Protein AF-A0A1B6IE59-F1 (afdb_monomer_lite)

Structure (mmCIF, N/CA/C/O backbone):
data_AF-A0A1B6IE59-F1
#
_entry.id   AF-A0A1B6IE59-F1
#
loop_
_atom_site.group_PDB
_atom_site.id
_atom_site.type_symbol
_atom_site.label_atom_id
_atom_site.label_alt_id
_atom_site.label_comp_id
_atom_site.label_asym_id
_atom_site.label_entity_id
_atom_site.label_seq_id
_atom_site.pdbx_PDB_ins_code
_atom_site.Cartn_x
_atom_site.Cartn_y
_atom_site.Cartn_z
_atom_site.occupancy
_atom_site.B_iso_or_equiv
_atom_site.auth_seq_id
_atom_site.auth_comp_id
_atom_site.auth_asym_id
_atom_site.auth_atom_id
_atom_site.pdbx_PDB_model_num
ATOM 1 N N . PRO A 1 1 ? 12.979 -68.425 -56.981 1.00 43.69 1 PRO A N 1
ATOM 2 C CA . PRO A 1 1 ? 13.658 -67.515 -56.029 1.00 43.69 1 PRO A CA 1
ATOM 3 C C . PRO A 1 1 ? 12.813 -67.289 -54.762 1.00 43.69 1 PRO A C 1
ATOM 5 O O . PRO A 1 1 ? 11.775 -66.643 -54.825 1.00 43.69 1 PRO A O 1
ATOM 8 N N . VAL A 1 2 ? 13.242 -67.865 -53.634 1.00 42.06 2 VAL A N 1
ATOM 9 C CA . VAL A 1 2 ? 12.581 -67.755 -52.320 1.00 42.06 2 VAL A CA 1
ATOM 10 C C . VAL A 1 2 ? 13.431 -66.819 -51.454 1.00 42.06 2 VAL A C 1
ATOM 12 O O . VAL A 1 2 ? 14.601 -67.112 -51.214 1.00 42.06 2 VAL A O 1
ATOM 15 N N . ARG A 1 3 ? 12.894 -65.658 -51.052 1.00 53.06 3 ARG A N 1
ATOM 16 C CA . ARG A 1 3 ? 13.585 -64.688 -50.182 1.00 53.06 3 ARG A CA 1
ATOM 17 C C . ARG A 1 3 ? 13.180 -64.923 -48.721 1.00 53.06 3 ARG A C 1
ATOM 19 O O . ARG A 1 3 ? 12.039 -64.702 -48.343 1.00 53.06 3 ARG A O 1
ATOM 26 N N . MET A 1 4 ? 14.172 -65.429 -47.992 1.00 48.69 4 MET A N 1
ATOM 27 C CA . MET A 1 4 ? 14.421 -65.518 -46.547 1.00 48.69 4 MET A CA 1
ATOM 28 C C . MET A 1 4 ? 13.509 -64.737 -45.584 1.00 48.69 4 MET A C 1
ATOM 30 O O . MET A 1 4 ? 13.290 -63.539 -45.733 1.00 48.69 4 MET A O 1
ATOM 34 N N . TYR A 1 5 ? 13.120 -65.434 -44.514 1.00 51.91 5 TYR A N 1
ATOM 35 C CA . TYR A 1 5 ? 12.669 -64.886 -43.236 1.00 51.91 5 TYR A CA 1
ATOM 36 C C . TYR A 1 5 ? 13.804 -64.111 -42.554 1.00 51.91 5 TYR A C 1
ATOM 38 O O . TYR A 1 5 ? 14.843 -64.707 -42.290 1.00 51.91 5 TYR A O 1
ATOM 46 N N . GLN A 1 6 ? 13.597 -62.841 -42.201 1.00 49.81 6 GLN A N 1
ATOM 47 C CA . GLN A 1 6 ? 14.270 -62.203 -41.063 1.00 49.81 6 GLN A CA 1
ATOM 48 C C . GLN A 1 6 ? 13.597 -60.858 -40.765 1.00 49.81 6 GLN A C 1
ATOM 50 O O . GLN A 1 6 ? 13.710 -59.943 -41.563 1.00 49.81 6 GLN A O 1
ATOM 55 N N . GLN A 1 7 ? 12.942 -60.720 -39.617 1.00 44.75 7 GLN A N 1
ATOM 56 C CA . GLN A 1 7 ? 13.266 -59.634 -38.688 1.00 44.75 7 GLN A CA 1
ATOM 57 C C . GLN A 1 7 ? 12.573 -59.962 -37.364 1.00 44.75 7 GLN A C 1
ATOM 59 O O . GLN A 1 7 ? 11.360 -59.829 -37.218 1.00 44.75 7 GLN A O 1
ATOM 64 N N . GLY A 1 8 ? 13.355 -60.491 -36.426 1.00 45.16 8 GLY A N 1
ATOM 65 C CA . GLY A 1 8 ? 12.930 -60.596 -35.042 1.00 45.16 8 GLY A CA 1
ATOM 66 C C . GLY A 1 8 ? 12.728 -59.201 -34.458 1.00 45.16 8 GLY A C 1
ATOM 67 O O . GLY A 1 8 ? 13.447 -58.266 -34.810 1.00 45.16 8 GLY A O 1
ATOM 68 N N . ASN A 1 9 ? 11.739 -59.104 -33.574 1.00 54.34 9 ASN A N 1
ATOM 69 C CA . ASN A 1 9 ? 11.538 -58.013 -32.631 1.00 54.34 9 ASN A CA 1
ATOM 70 C C . ASN A 1 9 ? 12.872 -57.459 -32.105 1.00 54.34 9 ASN A C 1
ATOM 72 O O . ASN A 1 9 ? 13.606 -58.170 -31.421 1.00 54.34 9 ASN A O 1
ATOM 76 N N . ALA A 1 10 ? 13.117 -56.174 -32.330 1.00 57.97 10 ALA A N 1
ATOM 77 C CA . ALA A 1 10 ? 14.026 -55.379 -31.519 1.00 57.97 10 ALA A CA 1
ATOM 78 C C . ALA A 1 10 ? 13.234 -54.158 -31.048 1.00 57.97 10 ALA A C 1
ATOM 80 O O . ALA A 1 10 ? 13.224 -53.118 -31.695 1.00 57.97 10 ALA A O 1
ATOM 81 N N . VAL A 1 11 ? 12.470 -54.337 -29.968 1.00 60.94 11 VAL A N 1
ATOM 82 C CA . VAL A 1 11 ? 11.916 -53.206 -29.222 1.00 60.94 11 VAL A CA 1
ATOM 83 C C . VAL A 1 11 ? 13.048 -52.747 -28.316 1.00 60.94 11 VAL A C 1
ATOM 85 O O . VAL A 1 11 ? 13.480 -53.503 -27.445 1.00 60.94 11 VAL A O 1
ATOM 88 N N . GLU A 1 12 ? 13.594 -51.568 -28.589 1.00 66.31 12 GLU A N 1
ATOM 89 C CA . GLU A 1 12 ? 14.635 -50.975 -27.753 1.00 66.31 12 GLU A CA 1
ATOM 90 C C . GLU A 1 12 ? 14.091 -50.786 -26.325 1.00 66.31 12 GLU A C 1
ATOM 92 O O . GLU A 1 12 ? 12.927 -50.403 -26.162 1.00 66.31 12 GLU A O 1
ATOM 97 N N . PRO A 1 13 ? 14.873 -51.096 -25.272 1.00 70.12 13 PRO A N 1
ATOM 98 C CA . PRO A 1 13 ? 14.429 -50.853 -23.907 1.00 70.12 13 PRO A CA 1
ATOM 99 C C . PRO A 1 13 ? 14.210 -49.346 -23.732 1.00 70.12 13 PRO A C 1
ATOM 101 O O . PRO A 1 13 ? 15.129 -48.571 -23.988 1.00 70.12 13 PRO A O 1
ATOM 104 N N . MET A 1 14 ? 13.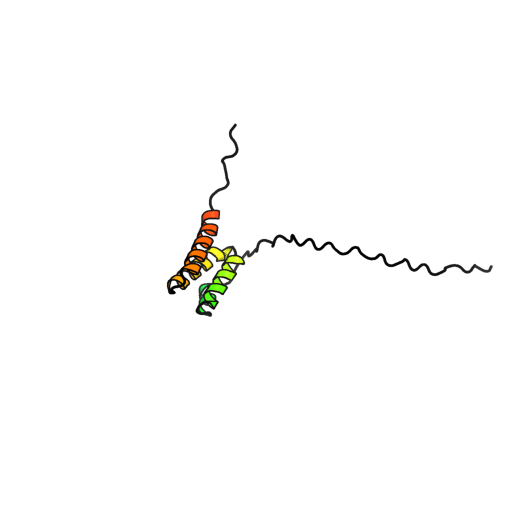007 -48.932 -23.306 1.00 74.50 14 MET A N 1
ATOM 105 C CA . MET A 1 14 ? 12.752 -47.538 -22.922 1.00 74.50 14 MET A CA 1
ATOM 106 C C . MET A 1 14 ? 13.841 -47.108 -21.941 1.00 74.50 14 MET A C 1
ATOM 108 O O . MET A 1 14 ? 13.973 -47.691 -20.861 1.00 74.50 14 MET A O 1
ATOM 112 N N . GLN A 1 15 ? 14.639 -46.122 -22.335 1.00 67.06 15 GLN A N 1
ATOM 113 C CA . GLN A 1 15 ? 15.593 -45.501 -21.434 1.00 67.06 15 GLN A CA 1
ATOM 114 C C . GLN A 1 15 ? 14.784 -44.822 -20.326 1.00 67.06 15 GLN A C 1
ATOM 116 O O . GLN A 1 15 ? 13.860 -44.064 -20.602 1.00 67.06 15 GLN A O 1
ATOM 121 N N . VAL A 1 16 ? 15.078 -45.162 -19.072 1.00 72.56 16 VAL A N 1
ATOM 122 C CA . VAL A 1 16 ? 14.535 -44.444 -17.917 1.00 72.56 16 VAL A CA 1
ATOM 123 C C . VAL A 1 16 ? 15.151 -43.052 -17.963 1.00 72.56 16 VAL A C 1
ATOM 125 O O . VAL A 1 16 ? 16.357 -42.924 -17.746 1.00 72.56 16 VAL A O 1
ATOM 128 N N . ASP A 1 17 ? 14.354 -42.039 -18.302 1.00 72.31 17 ASP A N 1
ATOM 129 C CA . ASP A 1 17 ? 14.793 -40.648 -18.238 1.00 72.31 17 ASP A CA 1
ATOM 130 C C . ASP A 1 17 ? 15.294 -40.362 -16.818 1.00 72.31 17 ASP A C 1
ATOM 132 O O . ASP A 1 17 ? 14.645 -40.717 -15.827 1.00 72.31 17 ASP A O 1
ATOM 136 N N . ALA A 1 18 ? 16.491 -39.777 -16.715 1.00 70.50 18 ALA A N 1
ATOM 137 C CA . ALA A 1 18 ? 17.017 -39.322 -15.437 1.00 70.50 18 ALA A CA 1
ATOM 138 C C . ALA A 1 18 ? 15.991 -38.361 -14.814 1.00 70.50 18 ALA A C 1
ATOM 140 O O . ALA A 1 18 ? 15.425 -37.543 -15.549 1.00 70.50 18 ALA A O 1
ATOM 141 N N . PRO A 1 19 ? 15.714 -38.449 -13.499 1.00 64.38 19 PRO A N 1
ATOM 142 C CA . PRO A 1 19 ? 14.851 -37.471 -12.861 1.00 64.38 19 PRO A CA 1
ATOM 143 C C . PRO A 1 19 ? 15.435 -36.090 -13.145 1.00 64.38 19 PRO A C 1
ATOM 145 O O . PRO A 1 19 ? 16.631 -35.874 -12.945 1.00 64.38 19 PRO A O 1
ATOM 148 N N . LEU A 1 20 ? 14.600 -35.195 -13.677 1.00 64.62 20 LEU A N 1
ATOM 149 C CA . LEU A 1 20 ? 14.944 -33.787 -13.794 1.00 64.62 20 LEU A CA 1
ATOM 150 C C . LEU A 1 20 ? 15.358 -33.348 -12.391 1.00 64.62 20 LEU A C 1
ATOM 152 O O . LEU A 1 20 ? 14.569 -33.449 -11.453 1.00 64.62 20 LEU A O 1
ATOM 156 N N . GLU A 1 21 ? 16.623 -32.975 -12.222 1.00 65.38 21 GLU A N 1
ATOM 157 C CA . GLU A 1 21 ? 17.055 -32.318 -10.999 1.00 65.38 21 GLU A CA 1
ATOM 158 C C . GLU A 1 21 ? 16.314 -30.980 -10.974 1.00 65.38 21 GLU A C 1
ATOM 160 O O . GLU A 1 21 ? 16.701 -30.037 -11.666 1.00 65.38 21 GLU A O 1
ATOM 165 N N . ASP A 1 22 ? 15.190 -30.933 -10.255 1.00 59.59 22 ASP A N 1
ATOM 166 C CA . ASP A 1 22 ? 14.458 -29.703 -9.980 1.00 59.59 22 ASP A CA 1
ATOM 167 C C . ASP A 1 22 ? 15.399 -28.800 -9.172 1.00 59.59 22 ASP A C 1
ATOM 169 O O . ASP A 1 22 ? 15.547 -28.919 -7.955 1.00 59.59 22 ASP A O 1
ATOM 173 N N . ASN A 1 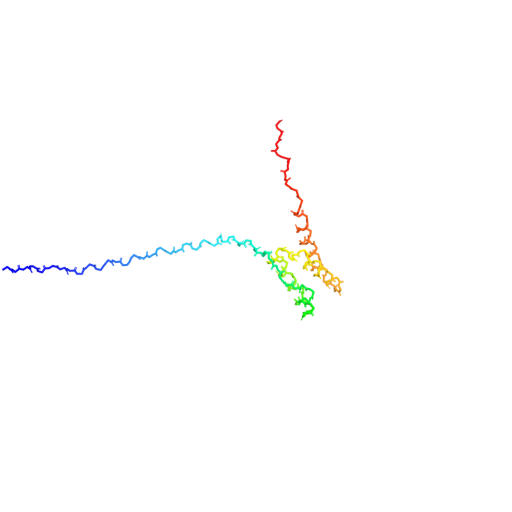23 ? 16.131 -27.942 -9.881 1.00 64.62 23 ASN A N 1
ATOM 174 C CA . ASN A 1 23 ? 16.955 -26.907 -9.285 1.00 64.62 23 ASN A CA 1
ATOM 175 C C . ASN A 1 23 ? 16.019 -25.890 -8.618 1.00 64.62 23 ASN A C 1
ATOM 177 O O . ASN A 1 23 ? 15.514 -24.980 -9.272 1.00 64.62 23 ASN A O 1
ATOM 181 N N . ASP A 1 24 ? 15.810 -26.043 -7.311 1.00 63.03 24 ASP A N 1
ATOM 182 C CA . ASP A 1 24 ? 14.967 -25.187 -6.456 1.00 63.03 24 ASP A CA 1
ATOM 183 C C . ASP A 1 24 ? 15.473 -23.724 -6.353 1.00 63.03 24 ASP A C 1
ATOM 185 O O . ASP A 1 24 ? 14.906 -22.892 -5.650 1.00 63.03 24 ASP A O 1
ATOM 189 N N . ASN A 1 25 ? 16.557 -23.372 -7.056 1.00 64.44 25 ASN A N 1
ATOM 190 C CA . ASN A 1 25 ? 17.129 -22.027 -7.096 1.00 64.44 25 ASN A CA 1
ATOM 191 C C . ASN A 1 25 ? 16.522 -21.172 -8.225 1.00 64.44 25 ASN A C 1
ATOM 193 O O . ASN A 1 25 ? 17.250 -20.587 -9.029 1.00 64.44 25 ASN A O 1
ATOM 197 N N . THR A 1 26 ? 15.191 -21.137 -8.322 1.00 64.81 26 THR A N 1
ATOM 198 C CA . THR A 1 26 ? 14.506 -20.229 -9.254 1.00 64.81 26 THR A CA 1
ATOM 199 C C . THR A 1 26 ? 14.480 -18.840 -8.620 1.00 64.81 26 THR A C 1
ATOM 201 O O . THR A 1 26 ? 13.660 -18.566 -7.748 1.00 64.81 26 THR A O 1
ATOM 204 N N . GLU A 1 27 ? 15.418 -17.973 -9.003 1.00 69.06 27 GLU A N 1
ATOM 205 C CA . GLU A 1 27 ? 15.344 -16.549 -8.665 1.00 69.06 27 GLU A CA 1
ATOM 206 C C . GLU A 1 27 ? 14.042 -15.990 -9.267 1.00 69.06 27 GLU A C 1
ATOM 208 O O . GLU A 1 27 ? 13.823 -16.117 -10.470 1.00 69.06 27 GLU A O 1
ATOM 213 N N . GLU A 1 28 ? 13.137 -15.448 -8.439 1.00 70.88 28 GLU A N 1
ATOM 214 C CA . GLU A 1 28 ? 11.867 -14.903 -8.936 1.00 70.88 28 GLU A CA 1
ATOM 215 C C . GLU A 1 28 ? 12.141 -13.756 -9.918 1.00 70.88 28 GLU A C 1
ATOM 217 O O . GLU A 1 28 ? 12.800 -12.770 -9.570 1.00 70.88 28 GLU A O 1
ATOM 222 N N . ASP A 1 29 ? 11.630 -13.884 -11.146 1.00 75.31 29 ASP A N 1
ATOM 22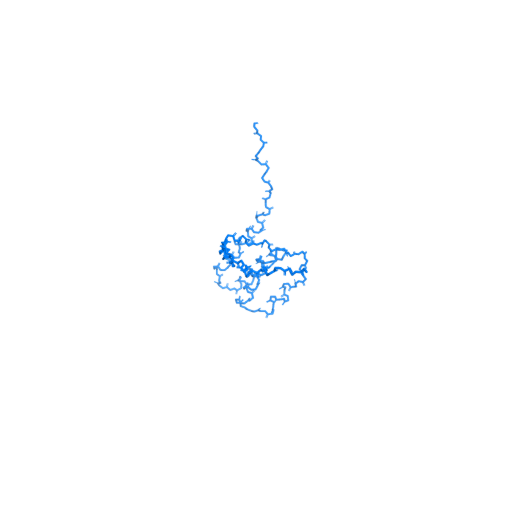3 C CA . ASP A 1 29 ? 11.808 -12.873 -12.184 1.00 75.31 29 ASP A CA 1
ATOM 224 C C . ASP A 1 29 ? 11.273 -11.503 -11.722 1.00 75.31 29 ASP A C 1
ATOM 226 O O . ASP A 1 29 ? 10.188 -11.409 -11.131 1.00 75.31 29 ASP A O 1
ATOM 230 N N . PRO A 1 30 ? 11.986 -10.401 -12.014 1.00 81.00 30 PRO A N 1
ATOM 231 C CA . PRO A 1 30 ? 11.521 -9.071 -11.661 1.00 81.00 30 PRO A CA 1
ATOM 232 C C . PRO A 1 30 ? 10.201 -8.743 -12.373 1.00 81.00 30 PRO A C 1
ATOM 234 O O . PRO A 1 30 ? 10.090 -8.831 -13.596 1.00 81.00 30 PRO A O 1
ATOM 237 N N . TYR A 1 31 ? 9.201 -8.293 -11.608 1.00 84.31 31 TYR A N 1
ATOM 238 C CA . TYR A 1 31 ? 7.914 -7.863 -12.157 1.00 84.31 31 TYR A CA 1
ATOM 239 C C . TYR A 1 31 ? 8.086 -6.679 -13.118 1.00 84.31 31 TYR A C 1
ATOM 241 O O . TYR A 1 31 ? 8.450 -5.578 -12.701 1.00 84.31 31 TYR A O 1
ATOM 249 N N . LEU A 1 32 ? 7.766 -6.883 -14.397 1.00 86.69 32 LEU A N 1
ATOM 250 C CA . LEU A 1 32 ? 7.734 -5.830 -15.410 1.00 86.69 32 LEU A CA 1
ATOM 251 C C . LEU A 1 32 ? 6.290 -5.376 -15.657 1.00 86.69 32 LEU A C 1
ATOM 253 O O . LEU A 1 32 ? 5.444 -6.158 -16.085 1.00 86.69 32 LEU A O 1
ATOM 257 N N . VAL A 1 33 ? 6.015 -4.091 -15.422 1.00 87.75 33 VAL A N 1
ATOM 258 C CA . VAL A 1 33 ? 4.725 -3.455 -15.730 1.00 87.75 33 VAL A CA 1
ATOM 259 C C . VAL A 1 33 ? 5.000 -2.153 -16.479 1.00 87.75 33 VAL A C 1
ATOM 261 O O . VAL A 1 33 ? 5.455 -1.188 -15.874 1.00 87.75 33 VAL A O 1
ATOM 264 N N . GLU A 1 34 ? 4.751 -2.114 -17.790 1.00 78.75 34 GLU A N 1
ATOM 265 C CA . GLU A 1 34 ? 5.114 -0.955 -18.627 1.00 78.75 34 GLU A CA 1
ATOM 266 C C . GLU A 1 34 ? 4.070 0.172 -18.612 1.00 78.75 34 GLU A C 1
ATOM 268 O O . GLU A 1 34 ? 4.441 1.336 -18.712 1.00 78.75 34 GLU A O 1
ATOM 273 N N . ASN A 1 35 ? 2.774 -0.137 -18.469 1.00 80.50 35 ASN A N 1
ATOM 274 C CA . ASN A 1 35 ? 1.696 0.861 -18.542 1.00 80.50 35 ASN A CA 1
ATOM 275 C C . ASN A 1 35 ? 0.511 0.493 -17.629 1.00 80.50 35 ASN A C 1
ATOM 277 O O . ASN A 1 35 ? -0.477 -0.079 -18.099 1.00 80.50 35 ASN A O 1
ATOM 281 N N . PRO A 1 36 ? 0.579 0.780 -16.318 1.00 88.75 36 PRO A N 1
ATOM 282 C CA . PRO A 1 36 ? -0.536 0.500 -15.427 1.00 88.75 36 PRO A CA 1
ATOM 283 C C . PRO A 1 36 ? -1.700 1.467 -15.689 1.00 88.75 36 PRO A C 1
ATOM 285 O O . PRO A 1 36 ? -1.551 2.680 -15.582 1.00 88.75 36 PRO A O 1
ATOM 288 N N . THR A 1 37 ? -2.885 0.928 -15.984 1.00 93.19 37 THR A N 1
ATOM 289 C CA . THR A 1 37 ? -4.141 1.697 -16.123 1.00 93.19 37 THR A CA 1
ATOM 290 C C . THR A 1 37 ? -4.976 1.702 -14.839 1.00 93.19 37 THR A C 1
ATOM 292 O O . THR A 1 37 ? -6.138 2.106 -14.849 1.00 93.19 37 THR A O 1
ATOM 295 N N . LEU A 1 38 ? -4.424 1.165 -13.748 1.00 94.50 38 LEU A N 1
ATOM 296 C CA . LEU A 1 38 ? -5.112 1.019 -12.473 1.00 94.50 38 LEU A CA 1
ATOM 297 C C . LEU A 1 38 ? -5.174 2.365 -11.748 1.00 94.50 38 LEU A C 1
ATOM 299 O O . LEU A 1 38 ? -4.139 2.924 -11.396 1.00 94.50 38 LEU A O 1
ATOM 303 N N . ASP A 1 39 ? -6.386 2.830 -11.455 1.00 96.31 39 ASP A N 1
ATOM 304 C CA . ASP A 1 39 ? -6.607 3.944 -10.534 1.00 96.31 39 ASP A CA 1
ATOM 305 C C . ASP A 1 39 ? -6.549 3.446 -9.081 1.00 96.31 39 ASP A C 1
ATOM 307 O O . ASP A 1 39 ? -7.453 2.752 -8.597 1.00 96.31 39 ASP A O 1
ATOM 311 N N . LEU A 1 40 ? -5.458 3.785 -8.388 1.00 96.19 40 LEU A N 1
ATOM 312 C CA . LEU A 1 40 ? -5.205 3.353 -7.016 1.00 96.19 40 LEU A CA 1
ATOM 313 C C . LEU A 1 40 ? -6.244 3.887 -6.032 1.00 96.19 40 LEU A C 1
ATOM 315 O O . LEU A 1 40 ? -6.595 3.177 -5.086 1.00 96.19 40 LEU A O 1
ATOM 319 N N . GLU A 1 41 ? -6.738 5.110 -6.228 1.00 95.69 41 GLU A N 1
ATOM 320 C CA . GLU A 1 41 ? -7.672 5.740 -5.299 1.00 95.69 41 GLU A CA 1
ATOM 321 C C . GLU A 1 41 ? -9.013 5.012 -5.308 1.00 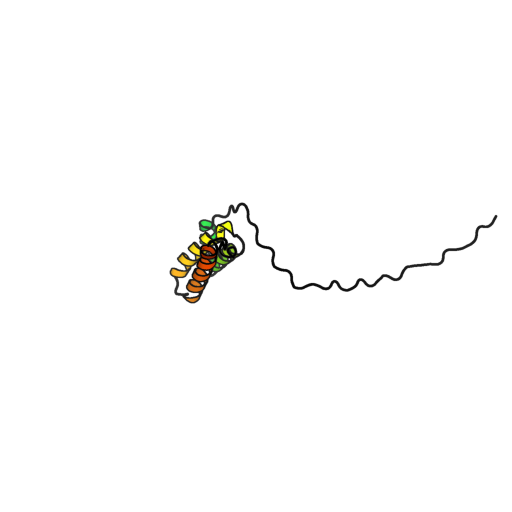95.69 41 GLU A C 1
ATOM 323 O O . GLU A 1 41 ? -9.462 4.522 -4.264 1.00 95.69 41 GLU A O 1
ATOM 328 N N . SER A 1 42 ? -9.615 4.876 -6.491 1.00 97.44 42 SER A N 1
ATOM 329 C CA . SER A 1 42 ? -10.874 4.156 -6.673 1.00 97.44 42 SER A CA 1
ATOM 330 C C . SER A 1 42 ? -10.758 2.697 -6.224 1.00 97.44 42 SER A C 1
ATOM 332 O O . SER A 1 42 ? -11.591 2.211 -5.449 1.00 97.44 42 SER A O 1
ATOM 334 N N . TYR A 1 43 ? -9.673 2.012 -6.605 1.00 97.75 43 TYR A N 1
ATOM 335 C CA . TYR A 1 43 ? -9.450 0.627 -6.199 1.00 97.75 43 TYR A CA 1
ATOM 336 C C . TYR A 1 43 ? -9.330 0.486 -4.678 1.00 97.75 43 TYR A C 1
ATOM 338 O O . TYR A 1 43 ? -10.013 -0.345 -4.079 1.00 97.75 43 TYR A O 1
ATOM 346 N N . ALA A 1 44 ? -8.516 1.314 -4.019 1.00 97.38 44 ALA A N 1
ATOM 347 C CA . ALA A 1 44 ? -8.322 1.234 -2.575 1.00 97.38 44 ALA A CA 1
ATOM 348 C C . ALA A 1 44 ? -9.593 1.593 -1.791 1.00 97.38 44 ALA A C 1
ATOM 350 O O . ALA A 1 44 ? -9.849 0.998 -0.745 1.00 97.38 44 ALA A O 1
ATOM 351 N N . ASN A 1 45 ? -10.401 2.531 -2.291 1.00 97.00 45 ASN A N 1
ATOM 352 C CA . ASN A 1 45 ? -11.659 2.939 -1.661 1.00 97.00 45 ASN A CA 1
ATOM 353 C C . ASN A 1 45 ? -12.752 1.859 -1.718 1.00 97.00 45 ASN A C 1
ATOM 355 O O . ASN A 1 45 ? -13.680 1.904 -0.912 1.00 97.00 45 ASN A O 1
ATOM 359 N N . SER A 1 46 ? -12.625 0.856 -2.593 1.00 97.88 46 SER A N 1
ATOM 360 C CA . SER A 1 46 ? -13.523 -0.309 -2.607 1.00 97.88 46 SER A CA 1
ATOM 361 C C . SER A 1 46 ? -13.289 -1.295 -1.448 1.00 97.88 46 SER A C 1
ATOM 363 O O . SER A 1 46 ? -14.103 -2.190 -1.224 1.00 97.88 46 SER A O 1
ATOM 365 N N . TYR A 1 47 ? -12.211 -1.114 -0.674 1.00 98.12 47 TYR A N 1
ATOM 366 C CA . TYR A 1 47 ? -11.861 -1.944 0.479 1.00 98.12 47 TYR A CA 1
ATOM 367 C C . TYR A 1 47 ? -11.717 -1.110 1.755 1.00 98.12 47 TYR A C 1
ATOM 369 O O . TYR A 1 47 ? -11.439 0.090 1.735 1.00 98.12 47 TYR A O 1
ATOM 377 N N . THR A 1 48 ? -11.846 -1.772 2.904 1.00 96.75 48 THR A N 1
ATOM 378 C CA . THR A 1 48 ? -11.714 -1.149 4.227 1.00 96.75 48 THR A CA 1
ATOM 379 C C . THR A 1 48 ? -10.806 -1.964 5.146 1.00 96.75 48 THR A C 1
ATOM 381 O O . THR A 1 48 ? -10.504 -3.134 4.891 1.00 96.75 48 THR A O 1
ATOM 384 N N . GLY A 1 49 ? -10.330 -1.327 6.218 1.00 96.19 49 GLY A N 1
ATOM 385 C CA . GLY A 1 49 ? -9.514 -1.958 7.251 1.00 96.19 49 GLY A CA 1
ATOM 386 C C . GLY A 1 49 ? -8.235 -2.592 6.701 1.00 96.19 49 GLY A C 1
ATOM 387 O O . GLY A 1 49 ? -7.577 -2.053 5.810 1.00 96.19 49 GLY A O 1
ATOM 388 N N . LEU A 1 50 ? -7.886 -3.765 7.235 1.00 96.06 50 LEU A N 1
ATOM 389 C CA . LEU A 1 50 ? -6.674 -4.488 6.843 1.00 96.06 50 LEU A CA 1
ATOM 390 C C . LEU A 1 50 ? -6.689 -4.932 5.376 1.00 96.06 50 LEU A C 1
ATOM 392 O O . LEU A 1 50 ? -5.633 -4.979 4.753 1.00 96.06 50 LEU A O 1
ATOM 396 N N . ALA A 1 51 ? -7.863 -5.198 4.794 1.00 97.62 51 ALA A N 1
ATOM 397 C CA . ALA A 1 51 ? -7.959 -5.599 3.393 1.00 97.62 51 ALA A CA 1
ATOM 398 C C . ALA A 1 51 ? -7.422 -4.504 2.459 1.00 97.62 51 ALA A C 1
ATOM 400 O O . ALA A 1 51 ? -6.630 -4.799 1.566 1.00 97.62 51 ALA A O 1
ATOM 401 N N . ARG A 1 52 ? -7.774 -3.235 2.711 1.00 97.94 52 ARG A N 1
ATOM 402 C CA . ARG A 1 52 ? -7.244 -2.093 1.948 1.00 97.94 52 ARG A CA 1
ATOM 403 C C . ARG A 1 52 ? -5.719 -2.015 2.035 1.00 97.94 52 ARG A C 1
ATOM 405 O O . ARG A 1 52 ? -5.058 -1.821 1.018 1.00 97.94 52 ARG A O 1
ATOM 412 N N . LEU A 1 53 ? -5.166 -2.205 3.234 1.00 97.94 53 LEU A N 1
ATOM 413 C CA . LEU A 1 53 ? -3.721 -2.165 3.475 1.00 97.94 53 LEU A CA 1
ATOM 414 C C . LEU A 1 53 ? -2.989 -3.289 2.740 1.00 97.94 53 LEU A C 1
ATOM 416 O O . LEU A 1 53 ? -2.037 -3.013 2.014 1.00 97.94 53 LEU A O 1
ATOM 420 N N . TYR A 1 54 ? -3.458 -4.533 2.858 1.00 97.62 54 TYR A N 1
ATOM 421 C CA . TYR A 1 54 ? -2.825 -5.669 2.186 1.00 97.62 54 TYR A CA 1
ATOM 422 C C . TYR A 1 54 ? -2.883 -5.560 0.665 1.00 97.62 54 TYR A C 1
ATOM 424 O O . TYR A 1 54 ? -1.921 -5.919 -0.008 1.00 97.62 54 TYR A O 1
ATOM 432 N N . ARG A 1 55 ? -3.969 -5.015 0.108 1.00 98.25 55 ARG A N 1
ATOM 433 C CA . ARG A 1 55 ? -4.066 -4.782 -1.336 1.00 98.25 55 ARG A CA 1
ATOM 434 C C . ARG A 1 55 ? -3.090 -3.712 -1.821 1.00 98.25 55 ARG A C 1
ATOM 436 O O . ARG A 1 55 ? -2.414 -3.939 -2.819 1.00 98.25 55 ARG A O 1
ATOM 443 N N . LEU A 1 56 ? -2.959 -2.594 -1.104 1.00 98.19 56 LEU A N 1
ATOM 444 C CA . LEU A 1 56 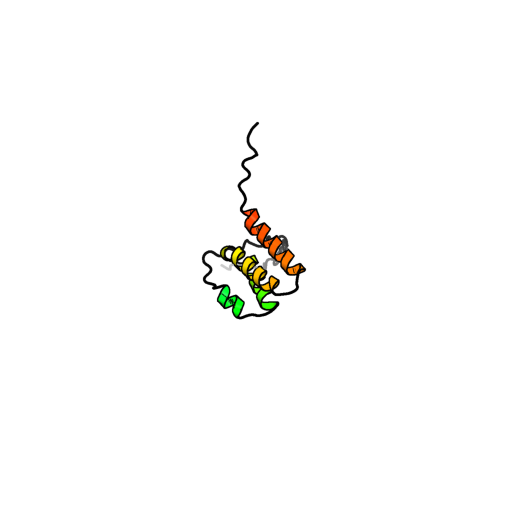? -1.963 -1.565 -1.429 1.00 98.19 56 LEU A CA 1
ATOM 445 C C . LEU A 1 56 ? -0.527 -2.098 -1.307 1.00 98.19 56 LEU A C 1
ATOM 447 O O . LEU A 1 56 ? 0.300 -1.822 -2.171 1.00 98.19 56 LEU A O 1
ATOM 451 N N . MET A 1 57 ? -0.238 -2.902 -0.278 1.00 97.62 57 MET A N 1
ATOM 452 C CA . MET A 1 57 ? 1.069 -3.551 -0.122 1.00 97.62 57 MET A CA 1
ATOM 453 C C . MET A 1 57 ? 1.373 -4.514 -1.269 1.00 97.62 57 MET A C 1
ATOM 455 O O . MET A 1 57 ? 2.469 -4.470 -1.816 1.00 97.62 57 MET A O 1
ATOM 459 N N . TYR A 1 58 ? 0.397 -5.331 -1.668 1.00 97.06 58 TYR A N 1
ATOM 460 C CA . TYR A 1 58 ? 0.555 -6.263 -2.779 1.00 97.06 58 TYR A CA 1
ATOM 461 C C . TYR A 1 58 ? 0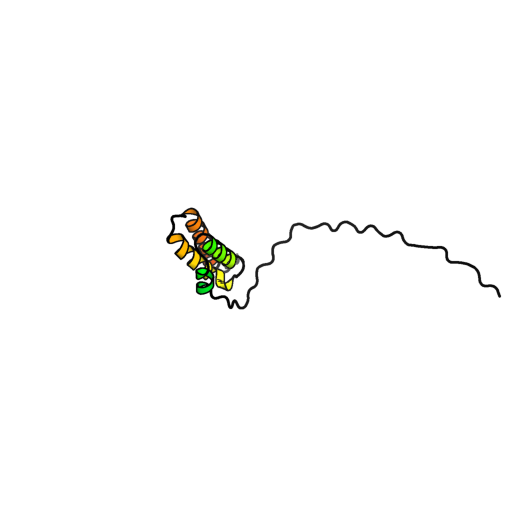.880 -5.535 -4.089 1.00 97.06 58 TYR A C 1
ATOM 463 O O . TYR A 1 58 ? 1.823 -5.906 -4.787 1.00 97.06 58 TYR A O 1
ATOM 471 N N . ILE A 1 59 ? 0.151 -4.453 -4.391 1.00 96.75 59 ILE A N 1
ATOM 472 C CA . ILE A 1 59 ? 0.425 -3.615 -5.567 1.00 96.75 59 ILE A CA 1
ATOM 473 C C . ILE A 1 59 ? 1.831 -3.018 -5.491 1.00 96.75 59 ILE A C 1
ATOM 475 O O . ILE A 1 59 ? 2.535 -2.992 -6.498 1.00 96.75 59 ILE A O 1
ATOM 479 N N . ALA A 1 60 ? 2.262 -2.574 -4.308 1.00 96.31 60 ALA A N 1
ATOM 480 C CA . ALA A 1 60 ? 3.605 -2.043 -4.134 1.00 96.31 60 ALA A CA 1
ATOM 481 C C . ALA A 1 60 ? 4.697 -3.069 -4.484 1.00 96.31 60 ALA A C 1
ATOM 483 O O . ALA A 1 60 ? 5.712 -2.698 -5.069 1.00 96.31 60 ALA A O 1
ATOM 484 N N . ASP A 1 61 ? 4.483 -4.348 -4.191 1.00 94.88 61 ASP A N 1
ATOM 485 C CA . ASP A 1 61 ? 5.448 -5.402 -4.515 1.00 94.88 61 ASP A CA 1
ATOM 486 C C . ASP A 1 61 ? 5.488 -5.737 -6.008 1.00 94.88 61 ASP A C 1
ATOM 488 O O . ASP A 1 61 ? 6.569 -5.831 -6.589 1.00 94.88 61 ASP A O 1
ATOM 492 N N . HIS A 1 62 ? 4.323 -5.810 -6.651 1.00 94.00 62 HIS A N 1
ATOM 493 C CA . HIS A 1 62 ? 4.187 -6.386 -7.994 1.00 94.00 62 HIS A CA 1
ATOM 494 C C . HIS A 1 62 ? 4.119 -5.345 -9.119 1.00 94.00 62 HIS A C 1
ATOM 496 O O . HIS A 1 62 ? 4.224 -5.695 -10.289 1.00 94.00 62 HIS A O 1
ATOM 502 N N . CYS A 1 63 ? 3.930 -4.062 -8.800 1.00 94.56 63 CYS A N 1
ATOM 503 C CA . CYS A 1 63 ? 3.785 -3.002 -9.796 1.00 94.56 63 CYS A CA 1
ATOM 504 C C . CYS A 1 63 ? 4.803 -1.880 -9.546 1.00 94.56 63 CYS A C 1
ATOM 506 O O . CYS A 1 63 ? 4.465 -0.878 -8.902 1.00 94.56 63 CYS A O 1
ATOM 508 N N . PRO A 1 64 ? 6.041 -1.999 -10.072 1.00 92.94 64 PRO A N 1
ATOM 509 C CA . PRO A 1 64 ? 7.093 -1.007 -9.851 1.00 92.94 64 PRO A CA 1
ATOM 510 C C . PRO A 1 64 ? 6.682 0.448 -10.134 1.00 92.94 64 PRO A C 1
ATOM 512 O O . PRO A 1 64 ? 6.984 1.298 -9.294 1.00 92.94 64 PRO A O 1
ATOM 515 N N . PRO A 1 65 ? 5.936 0.771 -11.217 1.00 93.62 65 PRO A N 1
ATOM 516 C CA . PRO A 1 65 ? 5.562 2.160 -11.491 1.00 93.62 65 PRO A CA 1
ATOM 517 C C . PRO A 1 65 ? 4.617 2.768 -10.445 1.00 93.62 65 PRO A C 1
ATOM 519 O O . PRO A 1 65 ? 4.672 3.965 -10.187 1.00 93.62 65 PRO A O 1
ATOM 522 N N . LEU A 1 66 ? 3.763 1.951 -9.818 1.00 96.12 66 LEU A N 1
ATOM 523 C CA . LEU A 1 66 ? 2.771 2.402 -8.831 1.00 96.12 66 LEU A CA 1
ATOM 524 C C . LEU A 1 66 ? 3.259 2.261 -7.386 1.00 96.12 66 LEU A C 1
ATOM 526 O O . LEU A 1 66 ? 2.580 2.680 -6.448 1.00 96.12 66 LEU A O 1
ATOM 530 N N . ARG A 1 67 ? 4.443 1.677 -7.181 1.00 95.75 67 ARG A N 1
ATOM 531 C CA . ARG A 1 67 ? 4.934 1.262 -5.866 1.00 95.75 67 ARG A CA 1
ATOM 532 C C . ARG A 1 67 ? 4.981 2.389 -4.848 1.00 95.75 67 ARG A C 1
ATOM 534 O O . ARG A 1 67 ? 4.470 2.252 -3.738 1.00 95.75 67 ARG A O 1
ATOM 541 N N . VAL A 1 68 ? 5.604 3.503 -5.218 1.00 96.50 68 VAL A N 1
ATOM 542 C CA . VAL A 1 68 ? 5.798 4.640 -4.308 1.00 96.50 68 VAL A CA 1
ATOM 543 C C . VAL A 1 68 ? 4.458 5.269 -3.928 1.00 96.50 68 VAL A C 1
ATOM 545 O O . VAL A 1 68 ? 4.254 5.632 -2.770 1.00 96.50 68 VAL A O 1
ATOM 548 N N . GLU A 1 69 ? 3.533 5.380 -4.878 1.00 97.12 69 GLU A N 1
ATOM 549 C CA . GLU A 1 69 ? 2.205 5.940 -4.640 1.00 97.12 69 GLU A CA 1
ATOM 550 C C . GLU A 1 69 ? 1.358 5.026 -3.746 1.00 97.12 69 GLU A C 1
ATOM 552 O O . GLU A 1 69 ? 0.819 5.481 -2.735 1.00 97.12 69 GLU A O 1
ATOM 557 N N . ALA A 1 70 ? 1.341 3.721 -4.033 1.00 98.00 70 ALA A N 1
ATOM 558 C CA . ALA A 1 70 ? 0.646 2.729 -3.218 1.00 98.00 70 ALA A CA 1
ATOM 559 C C . ALA A 1 70 ? 1.154 2.716 -1.764 1.00 98.00 70 ALA A C 1
ATOM 561 O O . ALA A 1 70 ? 0.353 2.684 -0.826 1.00 98.00 70 ALA A O 1
ATOM 562 N N . LEU A 1 71 ? 2.474 2.819 -1.556 1.00 98.12 71 LEU A N 1
ATOM 563 C CA . LEU A 1 71 ? 3.070 2.921 -0.219 1.00 98.12 71 LEU A CA 1
ATOM 564 C C . LEU A 1 71 ? 2.652 4.207 0.507 1.00 98.12 71 LEU A C 1
ATOM 566 O O . LEU A 1 71 ? 2.286 4.145 1.681 1.00 98.12 71 LEU A O 1
ATOM 570 N N . LYS A 1 72 ? 2.640 5.362 -0.171 1.00 98.00 72 LYS A N 1
ATOM 571 C CA . LYS A 1 72 ? 2.165 6.630 0.416 1.00 98.00 72 LYS A CA 1
ATOM 572 C C . LYS A 1 72 ? 0.696 6.546 0.834 1.00 98.00 72 LYS A C 1
ATOM 574 O O . LYS A 1 72 ? 0.345 6.967 1.936 1.00 98.00 72 LYS A O 1
ATOM 579 N N . MET A 1 73 ? -0.156 5.963 -0.009 1.00 98.25 73 MET A N 1
ATOM 580 C CA . MET A 1 73 ? -1.566 5.745 0.319 1.00 98.25 73 MET A CA 1
ATOM 581 C C . MET A 1 73 ? -1.743 4.802 1.515 1.00 98.25 73 MET A C 1
ATOM 583 O O . MET A 1 73 ? -2.564 5.075 2.392 1.00 98.25 73 MET A O 1
ATOM 587 N N . ALA A 1 74 ? -0.961 3.720 1.585 1.00 98.25 74 ALA A N 1
ATOM 588 C CA . ALA A 1 74 ? -1.005 2.778 2.701 1.00 98.25 74 ALA A CA 1
ATOM 589 C C . ALA A 1 74 ? -0.581 3.440 4.022 1.00 98.25 74 ALA A C 1
ATOM 591 O O . ALA A 1 74 ? -1.237 3.240 5.044 1.00 98.25 74 ALA A O 1
ATOM 592 N N . ILE A 1 75 ? 0.466 4.272 3.992 1.00 98.25 75 ILE A N 1
ATOM 593 C CA . ILE A 1 75 ? 0.935 5.047 5.149 1.00 98.25 75 ILE A CA 1
ATOM 594 C C . ILE A 1 75 ? -0.159 6.002 5.640 1.00 98.25 75 ILE A C 1
ATOM 596 O O . ILE A 1 75 ? -0.528 5.967 6.812 1.00 98.25 75 ILE A O 1
ATOM 600 N N . ASN A 1 76 ? -0.744 6.798 4.743 1.00 98.06 76 ASN A N 1
ATOM 601 C CA . ASN A 1 76 ? -1.817 7.727 5.106 1.00 98.06 76 ASN A CA 1
ATOM 602 C C . ASN A 1 76 ? -3.026 7.015 5.727 1.00 98.06 76 ASN A C 1
ATOM 604 O O . ASN A 1 76 ? -3.679 7.561 6.618 1.00 98.06 76 ASN A O 1
ATOM 608 N N . TYR A 1 77 ? -3.328 5.797 5.270 1.00 97.94 77 TYR A N 1
ATOM 609 C CA . TYR A 1 77 ? -4.428 5.009 5.813 1.00 97.94 77 TYR A CA 1
ATOM 610 C C . TYR A 1 77 ? -4.090 4.402 7.181 1.00 97.94 77 TYR A C 1
ATOM 612 O O . TYR A 1 77 ? -4.890 4.497 8.109 1.00 97.94 77 TYR A O 1
ATOM 620 N N . VAL A 1 78 ? -2.896 3.819 7.355 1.00 97.94 78 VAL A N 1
ATOM 621 C CA . VAL A 1 78 ? -2.508 3.206 8.638 1.00 97.94 78 VAL A CA 1
ATOM 622 C C . VAL A 1 78 ? -2.330 4.243 9.749 1.00 97.94 78 VAL A C 1
ATOM 624 O O . VAL A 1 78 ? -2.602 3.925 10.903 1.00 97.94 78 VAL A O 1
ATOM 627 N N . MET A 1 79 ? -1.949 5.485 9.419 1.00 97.31 79 MET A N 1
ATOM 628 C CA . MET A 1 79 ? -1.850 6.598 10.378 1.00 97.31 79 MET A CA 1
ATOM 629 C C . MET A 1 79 ? -3.181 6.936 11.061 1.00 97.31 79 MET A C 1
ATOM 631 O O . MET A 1 79 ? -3.183 7.524 12.138 1.00 97.31 79 MET A O 1
ATOM 635 N N . GLN A 1 80 ? -4.311 6.547 10.467 1.00 96.88 80 GLN A N 1
ATOM 636 C CA . GLN A 1 80 ? -5.646 6.703 11.060 1.00 96.88 80 GLN A CA 1
ATOM 637 C C . GLN A 1 80 ? -5.972 5.581 12.063 1.00 96.88 80 GLN A C 1
ATOM 639 O O . GLN A 1 80 ? -7.073 5.521 12.607 1.00 96.88 80 GLN A O 1
ATOM 644 N N . THR A 1 81 ? -5.026 4.671 12.303 1.00 95.06 81 THR A N 1
ATOM 645 C CA . THR A 1 81 ? -5.143 3.518 13.199 1.00 95.06 81 THR A CA 1
ATOM 646 C C . THR A 1 81 ? -4.010 3.523 14.230 1.00 95.06 81 THR A C 1
ATOM 648 O O . THR A 1 81 ? -3.082 4.323 14.155 1.00 95.06 81 THR A O 1
ATOM 651 N N . TYR A 1 82 ? -4.037 2.580 15.175 1.00 95.88 82 TYR A N 1
ATOM 652 C CA . TYR A 1 82 ? -2.986 2.417 16.191 1.00 95.88 82 TYR A CA 1
ATOM 653 C C . TYR A 1 82 ? -1.941 1.344 15.841 1.00 95.88 82 TYR A C 1
ATOM 655 O O . TYR A 1 82 ? -1.194 0.895 16.711 1.00 95.88 82 TYR A O 1
ATOM 663 N N . ASN A 1 83 ? -1.869 0.897 14.583 1.00 96.31 83 ASN A N 1
ATOM 664 C CA . ASN A 1 83 ? -0.928 -0.148 14.179 1.00 96.31 83 ASN A CA 1
ATOM 665 C C . ASN A 1 83 ? 0.472 0.423 13.880 1.00 96.31 83 ASN A C 1
ATOM 667 O O . ASN A 1 83 ? 0.866 0.610 12.728 1.00 96.31 83 ASN A O 1
ATOM 671 N N . VAL A 1 84 ? 1.233 0.686 14.945 1.00 97.38 84 VAL A N 1
ATOM 672 C CA . VAL A 1 84 ? 2.593 1.254 14.874 1.00 97.38 84 VAL A CA 1
ATOM 673 C C . VAL A 1 84 ? 3.560 0.337 14.124 1.00 97.38 84 VAL A C 1
ATOM 675 O O . VAL A 1 84 ? 4.414 0.812 13.379 1.00 97.38 84 VAL A O 1
ATOM 678 N N . ASN A 1 85 ? 3.417 -0.978 14.291 1.00 97.50 85 ASN A N 1
ATOM 679 C CA . ASN A 1 85 ? 4.289 -1.947 13.641 1.00 97.50 85 ASN A CA 1
ATOM 680 C C . ASN A 1 85 ? 4.148 -1.878 12.113 1.00 97.50 85 ASN A C 1
ATOM 682 O O . ASN A 1 85 ? 5.149 -1.781 11.406 1.00 97.50 85 ASN A O 1
ATOM 686 N N . LEU A 1 86 ? 2.912 -1.835 11.610 1.00 96.81 86 LEU A N 1
ATOM 687 C CA . LEU A 1 86 ? 2.663 -1.710 10.178 1.00 96.81 86 LEU A CA 1
ATOM 688 C C . LEU A 1 86 ? 3.105 -0.343 9.635 1.00 96.81 86 LEU A C 1
ATOM 690 O O . LEU A 1 86 ? 3.700 -0.278 8.563 1.00 96.81 86 LEU A O 1
ATOM 694 N N . TYR A 1 87 ? 2.889 0.735 10.391 1.00 98.19 87 TYR A N 1
ATOM 695 C CA . TYR A 1 87 ? 3.390 2.067 10.039 1.00 98.19 87 TYR A CA 1
ATOM 696 C C . TYR A 1 87 ? 4.915 2.081 9.840 1.00 98.19 87 TYR A C 1
ATOM 698 O O . TYR A 1 87 ? 5.404 2.556 8.814 1.00 98.19 87 TYR A O 1
ATOM 706 N N . GLN A 1 88 ? 5.672 1.506 10.780 1.00 98.00 88 GLN A N 1
ATOM 707 C CA . GLN A 1 88 ? 7.132 1.418 10.687 1.00 98.00 88 GLN A CA 1
ATOM 708 C C . GLN A 1 88 ? 7.586 0.584 9.484 1.00 98.00 88 GLN A C 1
ATOM 710 O O . GLN A 1 88 ? 8.482 1.007 8.752 1.00 98.00 88 GLN A O 1
ATOM 715 N N . GLN A 1 89 ? 6.954 -0.571 9.251 1.00 97.75 89 GLN A N 1
ATOM 716 C CA . GLN A 1 89 ? 7.267 -1.427 8.104 1.00 97.75 89 GLN A CA 1
ATOM 717 C C . GLN A 1 89 ? 7.055 -0.701 6.770 1.00 97.75 89 GLN A C 1
ATOM 719 O O . GLN A 1 89 ? 7.933 -0.726 5.907 1.00 97.75 89 GLN A O 1
ATOM 724 N N . LEU A 1 90 ? 5.919 -0.016 6.611 1.00 97.75 90 LEU A N 1
ATOM 725 C CA . LEU A 1 90 ? 5.601 0.721 5.387 1.00 97.75 90 LEU A CA 1
ATOM 726 C C . LEU A 1 90 ? 6.585 1.873 5.138 1.00 97.75 90 LEU A C 1
ATOM 728 O O . LEU A 1 90 ? 7.029 2.061 4.006 1.00 97.75 90 LEU A O 1
ATOM 732 N N . HIS A 1 91 ? 6.977 2.608 6.182 1.00 97.31 91 HIS A N 1
ATOM 733 C CA . HIS A 1 91 ? 7.976 3.673 6.064 1.00 97.31 91 HIS A CA 1
ATOM 734 C C . HIS A 1 91 ? 9.365 3.151 5.700 1.00 97.31 91 HIS A C 1
ATOM 736 O O . HIS A 1 91 ? 10.018 3.745 4.843 1.00 97.31 91 HIS A O 1
ATOM 742 N N . LYS A 1 92 ? 9.805 2.043 6.306 1.00 96.75 92 LYS A N 1
ATOM 743 C CA . LYS A 1 92 ? 11.075 1.399 5.953 1.00 96.75 92 LYS A CA 1
ATOM 744 C C . LYS A 1 92 ? 11.088 1.010 4.470 1.00 96.75 92 LYS A C 1
ATOM 746 O O . LYS A 1 92 ? 11.992 1.396 3.737 1.00 96.75 92 LYS A O 1
ATOM 751 N N . LYS A 1 93 ? 10.025 0.350 4.008 1.00 95.75 93 LYS A N 1
ATOM 752 C CA . LYS A 1 93 ? 9.868 -0.063 2.606 1.00 95.75 93 LYS A CA 1
ATOM 753 C C . LYS A 1 93 ? 9.837 1.125 1.642 1.00 95.75 93 LYS A C 1
ATOM 755 O O . LYS A 1 93 ? 10.405 1.068 0.553 1.00 95.75 93 LYS A O 1
ATOM 760 N N . LEU A 1 94 ? 9.203 2.230 2.038 1.00 96.25 94 LEU A N 1
ATOM 761 C CA . LEU A 1 94 ? 9.210 3.469 1.260 1.00 96.25 94 LEU A CA 1
ATOM 762 C C . LEU A 1 94 ? 10.622 4.067 1.163 1.00 96.25 94 LEU A C 1
ATOM 764 O O . LEU A 1 94 ? 11.027 4.484 0.081 1.00 96.25 94 LEU A O 1
ATOM 768 N N . GLN A 1 95 ? 11.377 4.088 2.264 1.00 95.06 95 GLN A N 1
ATOM 769 C CA . GLN A 1 95 ? 12.761 4.569 2.276 1.00 95.06 95 GLN A CA 1
ATOM 770 C C . GLN A 1 95 ? 13.672 3.727 1.386 1.00 95.06 95 GLN A C 1
ATOM 772 O O . GLN A 1 95 ? 14.492 4.296 0.683 1.00 95.06 95 GLN A O 1
ATOM 777 N N . GLU A 1 96 ? 13.506 2.407 1.352 1.00 93.00 96 GLU A N 1
ATOM 778 C CA . GLU A 1 96 ? 14.273 1.525 0.460 1.00 93.00 96 GLU A CA 1
ATOM 779 C C . GLU A 1 96 ? 14.000 1.840 -1.021 1.00 93.00 96 GLU A C 1
ATOM 781 O O . GLU A 1 96 ? 14.920 1.875 -1.832 1.00 93.00 96 GLU A O 1
ATOM 786 N N . ASN A 1 97 ? 12.751 2.162 -1.372 1.00 89.12 97 ASN A N 1
ATOM 787 C CA . ASN A 1 97 ? 12.358 2.437 -2.758 1.00 89.12 97 ASN A CA 1
ATOM 788 C C . ASN A 1 97 ? 12.623 3.878 -3.221 1.00 89.12 97 ASN A C 1
ATOM 790 O O . ASN A 1 97 ? 12.762 4.117 -4.416 1.00 89.12 97 ASN A O 1
ATOM 794 N N . ILE A 1 98 ? 12.693 4.843 -2.300 1.00 87.81 98 ILE A N 1
ATOM 795 C CA . ILE A 1 98 ? 13.085 6.228 -2.614 1.00 87.81 98 ILE A CA 1
ATOM 796 C C . ILE A 1 98 ? 14.605 6.401 -2.487 1.00 87.81 98 ILE A C 1
ATOM 798 O O . ILE A 1 98 ? 15.223 7.079 -3.299 1.00 87.81 98 ILE A O 1
ATOM 802 N N . GLY A 1 99 ? 15.210 5.792 -1.468 1.00 68.19 99 GLY A N 1
ATOM 803 C CA . GLY A 1 99 ? 16.634 5.876 -1.145 1.00 68.19 99 GLY A CA 1
ATOM 804 C C . GLY A 1 99 ? 17.516 4.973 -2.006 1.00 68.19 99 GLY A C 1
ATOM 805 O O . GLY A 1 99 ? 18.659 5.332 -2.266 1.00 68.19 99 GLY A O 1
ATOM 806 N N . GLY A 1 100 ? 16.981 3.864 -2.532 1.00 57.62 100 GLY A N 1
ATOM 807 C CA . GLY A 1 100 ? 17.633 3.057 -3.571 1.00 57.62 100 GLY A CA 1
ATOM 808 C C . GLY A 1 100 ? 17.748 3.768 -4.927 1.00 57.62 100 GLY A C 1
ATOM 809 O O . GLY A 1 100 ? 18.426 3.277 -5.821 1.00 57.62 100 GLY A O 1
ATOM 810 N N . MET A 1 101 ? 17.135 4.948 -5.074 1.00 56.16 101 MET A N 1
ATOM 811 C CA . MET A 1 101 ? 17.299 5.830 -6.234 1.00 56.16 101 MET A CA 1
ATOM 812 C C . MET A 1 101 ? 18.586 6.685 -6.164 1.00 56.16 101 MET A C 1
ATOM 814 O O . MET A 1 101 ? 18.793 7.552 -7.015 1.00 56.16 101 MET A O 1
ATOM 818 N N . SER A 1 102 ? 19.444 6.483 -5.154 1.00 50.31 102 SER A N 1
ATOM 819 C CA . SER A 1 102 ? 20.711 7.208 -4.993 1.00 50.31 102 SER A CA 1
ATOM 820 C C . SER A 1 102 ? 21.879 6.517 -5.704 1.00 50.31 102 SER A C 1
ATOM 822 O O . SER A 1 102 ? 22.499 5.618 -5.154 1.00 50.31 102 SER A O 1
ATOM 824 N N . LEU A 1 103 ? 22.182 7.066 -6.886 1.00 48.47 103 LEU A N 1
ATOM 825 C CA . LEU A 1 103 ? 23.483 7.244 -7.555 1.00 48.47 103 LEU A CA 1
ATOM 826 C C . LEU A 1 103 ? 24.322 5.999 -7.942 1.00 48.47 103 LEU A C 1
ATOM 828 O O . LEU A 1 103 ? 24.617 5.156 -7.101 1.00 48.47 103 LEU A O 1
ATOM 832 N N . PRO A 1 104 ? 24.818 5.930 -9.199 1.00 54.19 104 PRO A N 1
ATOM 833 C CA . PRO A 1 104 ? 25.872 4.988 -9.560 1.00 54.19 104 PRO A CA 1
ATOM 834 C C . PRO A 1 104 ? 27.130 5.304 -8.743 1.00 54.19 104 PRO A C 1
ATOM 836 O O . PRO A 1 104 ? 27.552 6.461 -8.666 1.00 54.19 104 PRO A O 1
ATOM 839 N N . ASP A 1 105 ? 27.719 4.279 -8.131 1.00 62.25 105 ASP A N 1
ATOM 840 C CA . ASP A 1 105 ? 29.009 4.371 -7.453 1.00 62.25 105 ASP A CA 1
ATOM 841 C C . ASP A 1 105 ? 30.078 4.806 -8.473 1.00 62.25 105 ASP A C 1
ATOM 843 O O . ASP A 1 105 ? 30.505 4.035 -9.331 1.00 62.25 105 ASP A O 1
ATOM 847 N N . VAL A 1 106 ? 30.448 6.090 -8.439 1.00 58.78 106 VAL A N 1
ATOM 848 C CA . VAL A 1 106 ? 31.528 6.680 -9.250 1.00 58.78 106 VAL A CA 1
ATOM 849 C C . VAL A 1 106 ? 32.814 6.824 -8.426 1.00 58.78 106 VAL A C 1
ATOM 851 O O . VAL A 1 106 ? 33.618 7.725 -8.653 1.00 58.78 106 VAL A O 1
ATOM 854 N N . ALA A 1 107 ? 33.030 5.945 -7.445 1.00 55.66 107 ALA A N 1
ATOM 855 C CA . ALA A 1 107 ? 34.189 5.989 -6.562 1.00 55.66 107 ALA A CA 1
ATOM 856 C C . ALA A 1 107 ? 34.951 4.653 -6.539 1.00 55.66 107 ALA A C 1
ATOM 858 O O . ALA A 1 107 ? 35.318 4.150 -5.482 1.00 55.66 107 ALA A O 1
ATOM 859 N N . SER A 1 108 ? 35.285 4.107 -7.713 1.00 54.28 108 SER A N 1
ATOM 860 C CA . SER A 1 108 ? 36.278 3.026 -7.824 1.00 54.28 108 SER A CA 1
ATOM 861 C C . SER A 1 108 ? 37.183 3.173 -9.056 1.00 54.28 108 SER A C 1
ATOM 863 O O . SER A 1 108 ? 37.317 2.256 -9.866 1.00 54.28 108 SER A O 1
ATOM 865 N N . GLY A 1 109 ? 37.802 4.340 -9.238 1.00 51.94 109 GLY A N 1
ATOM 866 C CA . GLY A 1 109 ? 38.717 4.564 -10.359 1.00 51.94 109 GLY A CA 1
ATOM 867 C C . GLY A 1 109 ? 39.635 5.761 -10.162 1.00 51.94 109 GLY A C 1
ATOM 868 O O . GLY A 1 109 ? 39.390 6.824 -10.721 1.00 51.94 109 GLY A O 1
ATOM 869 N N . GLY A 1 110 ? 40.699 5.588 -9.384 1.00 45.75 110 GLY A N 1
ATOM 870 C CA . GLY A 1 110 ? 41.759 6.583 -9.240 1.00 45.75 110 GLY A CA 1
ATOM 871 C C . GLY A 1 110 ? 42.907 6.026 -8.414 1.00 45.75 110 GLY A C 1
ATOM 872 O O . GLY A 1 110 ? 42.892 6.155 -7.194 1.00 45.75 110 GLY A O 1
ATOM 873 N N . ALA A 1 111 ? 43.815 5.337 -9.106 1.00 45.03 111 ALA A N 1
ATOM 874 C CA . ALA A 1 111 ? 45.107 4.870 -8.610 1.00 45.03 111 ALA A CA 1
ATOM 875 C C . ALA A 1 111 ? 46.053 6.028 -8.255 1.00 45.03 111 ALA A C 1
ATOM 877 O O . ALA A 1 111 ? 45.873 7.128 -8.829 1.00 45.03 111 ALA A O 1
#

Radius of gyration: 28.78 Å; chains: 1; bounding box: 59×76×72 Å

Organism: NCBI:txid320908

InterPro domains:
  IPR019585 26S proteasome regulatory subunit Rpn7/COP9 signalosome complex subunit 1 [PTHR14145] (21-96)

pLDDT: mean 81.51, std 18.76, range [42.06, 98.25]

Sequence (111 aa):
PVRMYQQGNAVEPMQVDAPLEDNDNTEEDPYLVENPTLDLESYANSYTGLARLYRLMYIADHCPPLRVEALKMAINYVMQTYNVNLYQQLHKKLQENIGGMSLPDVASGGA

Foldseek 3Di:
DDDDDDDDDDPDPPDDPDPDPPPPPPDPDQQDDDDDPDDLVVVLVVDDDVVSLVVLCVCLRRPVVCNLVSLVVSLVRCVVDPCVVSNVVSVVSNCCSVVVPDDDPPPDDDD

Secondary structure (DSSP, 8-state):
-----------PPPP-PPP-------PPPP---S-----HHHHHHT--HHHHHHHHHHHHHH-GGGHHHHHHHHHHHHTTSS-HHHHHHHHHHHHHHHHTTS-----S---